Protein AF-A0AAN6P8H0-F1 (afdb_monomer)

pLDDT: mean 73.51, std 20.71, range [33.62, 95.62]

Foldseek 3Di:
DDDDDDDDDDDDDDDDDDDDDDDDDDDDPPPDDDPDDDDDDDPPPFDKDKDWFPDPKDLPCVPPLQVSLVVVCVVVVPPAPDKDKDWACPPHDPNITTIMMMGTD

Mean predicted aligned error: 17.22 Å

Structure (mmCIF, N/CA/C/O backbone):
data_AF-A0AAN6P8H0-F1
#
_entry.id   AF-A0AAN6P8H0-F1
#
loop_
_atom_site.group_PDB
_atom_site.id
_atom_site.type_symbol
_atom_site.label_atom_id
_atom_site.label_alt_id
_atom_site.label_comp_id
_atom_site.label_asym_id
_atom_site.label_entity_id
_atom_site.label_seq_id
_atom_site.pdbx_PDB_ins_code
_atom_site.Cartn_x
_atom_site.Cartn_y
_atom_site.Cartn_z
_atom_site.occupancy
_atom_site.B_iso_or_equiv
_atom_site.auth_seq_id
_atom_site.auth_comp_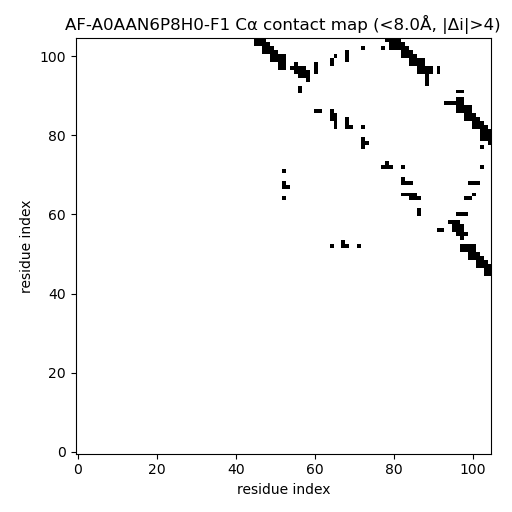id
_atom_site.auth_asym_id
_atom_site.auth_atom_id
_atom_site.pdbx_PDB_model_num
ATOM 1 N N . MET A 1 1 ? 23.997 -44.294 6.533 1.00 39.69 1 MET A N 1
ATOM 2 C CA . MET A 1 1 ? 25.348 -43.733 6.301 1.00 39.69 1 MET A CA 1
ATOM 3 C C . MET A 1 1 ? 25.298 -42.259 6.671 1.00 39.69 1 MET A C 1
ATOM 5 O O . MET A 1 1 ? 24.375 -41.577 6.252 1.00 39.69 1 MET A O 1
ATOM 9 N N . LYS A 1 2 ? 26.187 -41.827 7.568 1.00 47.50 2 LYS A N 1
ATOM 10 C CA . LYS A 1 2 ? 26.146 -40.550 8.290 1.00 47.50 2 LYS A CA 1
ATOM 11 C C . LYS A 1 2 ? 27.175 -39.605 7.669 1.00 47.50 2 LYS A C 1
ATOM 13 O O . LYS A 1 2 ? 28.365 -39.815 7.869 1.00 47.50 2 LYS A O 1
ATOM 18 N N . PHE A 1 3 ? 26.720 -38.617 6.900 1.00 53.62 3 PHE A N 1
ATOM 19 C CA . PHE A 1 3 ? 27.580 -37.566 6.353 1.00 53.62 3 PHE A CA 1
ATOM 20 C C . PHE A 1 3 ? 27.547 -36.354 7.286 1.00 53.62 3 PHE A C 1
ATOM 22 O O . PHE A 1 3 ? 26.618 -35.552 7.278 1.00 53.62 3 PHE A O 1
ATOM 29 N N . ASN A 1 4 ? 28.562 -36.304 8.146 1.00 44.25 4 ASN A N 1
ATOM 30 C CA . ASN A 1 4 ? 28.987 -35.117 8.876 1.00 44.25 4 ASN A CA 1
ATOM 31 C C . ASN A 1 4 ? 29.851 -34.231 7.955 1.00 44.25 4 ASN A C 1
ATOM 33 O O . ASN A 1 4 ? 30.541 -34.774 7.095 1.00 44.25 4 ASN A O 1
ATOM 37 N N . LEU A 1 5 ? 29.905 -32.927 8.279 1.00 55.94 5 LEU A N 1
ATOM 38 C CA . LEU A 1 5 ? 30.816 -31.877 7.768 1.00 55.94 5 LEU A CA 1
ATOM 39 C C . LEU A 1 5 ? 30.481 -31.350 6.354 1.00 55.94 5 LEU A C 1
ATOM 41 O O . LEU A 1 5 ? 30.279 -32.127 5.437 1.00 55.94 5 LEU A O 1
ATOM 45 N N . LEU A 1 6 ? 30.389 -30.043 6.080 1.00 53.41 6 LEU A N 1
ATOM 46 C CA . LEU A 1 6 ? 31.088 -28.884 6.647 1.00 53.41 6 LEU A CA 1
ATOM 47 C C . LEU A 1 6 ? 30.213 -27.616 6.553 1.00 53.41 6 LEU A C 1
ATOM 49 O O . LEU A 1 6 ? 29.696 -27.288 5.488 1.00 53.41 6 LEU A O 1
ATOM 53 N N . PHE A 1 7 ? 30.119 -26.873 7.657 1.00 53.00 7 PHE A N 1
ATOM 54 C CA . PHE A 1 7 ? 29.630 -25.494 7.694 1.00 53.00 7 PHE A CA 1
ATOM 55 C C . PHE A 1 7 ? 30.693 -24.558 7.098 1.00 53.00 7 PHE A C 1
ATOM 57 O O . PHE A 1 7 ? 31.744 -24.353 7.703 1.00 53.00 7 PHE A O 1
ATOM 64 N N . LEU A 1 8 ? 30.420 -23.975 5.931 1.00 56.25 8 LEU A N 1
ATOM 65 C CA . LEU A 1 8 ? 31.194 -22.863 5.376 1.00 56.25 8 LEU A CA 1
ATOM 66 C C . LEU A 1 8 ? 30.584 -21.549 5.876 1.00 56.25 8 LEU A C 1
ATOM 68 O O . LEU A 1 8 ? 29.611 -21.040 5.325 1.00 56.25 8 LEU A O 1
ATOM 72 N N . ALA A 1 9 ? 31.147 -21.036 6.970 1.00 55.94 9 ALA A N 1
ATOM 73 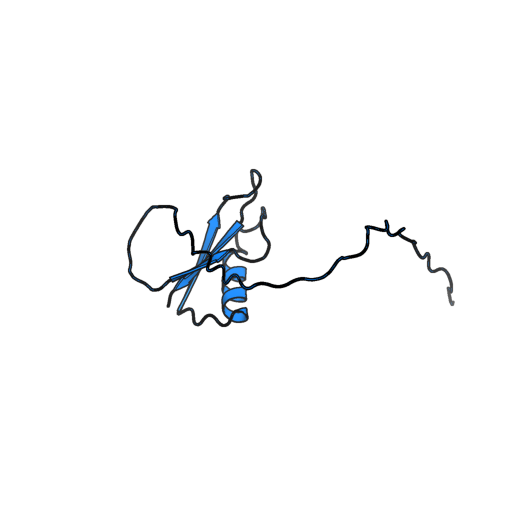C CA . ALA A 1 9 ? 30.859 -19.708 7.490 1.00 55.94 9 ALA A CA 1
ATOM 74 C C . ALA A 1 9 ? 31.505 -18.654 6.576 1.00 55.94 9 ALA A C 1
ATOM 76 O O . ALA A 1 9 ? 32.729 -18.537 6.516 1.00 55.94 9 ALA A O 1
ATOM 77 N N . LEU A 1 10 ? 30.683 -17.898 5.849 1.00 50.62 10 LEU A N 1
ATOM 78 C CA . LEU A 1 10 ? 31.127 -16.749 5.067 1.00 50.62 10 LEU A CA 1
ATOM 79 C C . LEU A 1 10 ? 31.181 -15.529 6.001 1.00 50.62 10 LEU A C 1
ATOM 81 O O . LEU A 1 10 ? 30.148 -14.996 6.398 1.00 50.62 10 LEU A O 1
ATOM 85 N N . ALA A 1 11 ? 32.386 -15.119 6.395 1.00 51.66 11 ALA A N 1
ATOM 86 C CA . ALA A 1 11 ? 32.603 -13.915 7.188 1.00 51.66 11 ALA A CA 1
ATOM 87 C C . ALA A 1 11 ? 32.496 -12.674 6.286 1.00 51.66 11 ALA A C 1
ATOM 89 O O . ALA A 1 11 ? 33.423 -12.348 5.547 1.00 51.66 11 ALA A O 1
ATOM 90 N N . THR A 1 12 ? 31.365 -11.972 6.332 1.00 51.94 12 THR A N 1
ATOM 91 C CA . THR A 1 12 ? 31.249 -10.617 5.778 1.00 51.94 12 THR A CA 1
ATOM 92 C C . THR A 1 12 ? 31.922 -9.629 6.724 1.00 51.94 12 THR A C 1
ATOM 94 O O . THR A 1 12 ? 31.487 -9.459 7.863 1.00 51.94 12 THR A O 1
ATOM 97 N N . ALA A 1 13 ? 32.991 -8.987 6.254 1.00 52.16 13 ALA A N 1
ATOM 98 C CA . ALA A 1 13 ? 33.660 -7.900 6.952 1.00 52.16 13 ALA A CA 1
ATOM 99 C C . ALA A 1 13 ? 32.696 -6.716 7.135 1.00 52.16 13 ALA A C 1
ATOM 101 O O . ALA A 1 13 ? 32.197 -6.146 6.166 1.00 52.16 13 ALA A O 1
ATOM 102 N N . VAL A 1 14 ? 32.435 -6.357 8.391 1.00 54.72 14 VAL A N 1
ATOM 103 C CA . VAL A 1 14 ? 31.743 -5.124 8.769 1.00 54.72 14 VAL A CA 1
ATOM 104 C C . VAL A 1 14 ? 32.698 -3.949 8.550 1.00 54.72 14 VAL A C 1
ATOM 106 O O . VAL A 1 14 ? 33.756 -3.869 9.170 1.00 54.72 14 VAL A O 1
ATOM 109 N N . ALA A 1 15 ? 32.347 -3.040 7.643 1.00 47.69 15 ALA A N 1
ATOM 110 C CA . ALA A 1 15 ? 32.985 -1.733 7.585 1.00 47.69 15 ALA A CA 1
ATOM 111 C C . ALA A 1 15 ? 32.571 -0.947 8.839 1.00 47.69 15 ALA A C 1
ATOM 113 O O . ALA A 1 15 ? 31.385 -0.715 9.072 1.00 47.69 15 ALA A O 1
ATOM 114 N N . ALA A 1 16 ? 33.549 -0.577 9.663 1.00 48.53 16 ALA A N 1
ATOM 115 C CA . ALA A 1 16 ? 33.351 0.281 10.820 1.00 48.53 16 ALA A CA 1
ATOM 116 C C . ALA A 1 16 ? 33.004 1.704 10.351 1.00 48.53 16 ALA A C 1
ATOM 118 O O . ALA A 1 16 ? 33.871 2.439 9.881 1.00 48.53 16 ALA A O 1
ATOM 119 N N . ALA A 1 17 ? 31.730 2.078 10.461 1.00 58.31 17 ALA A N 1
ATOM 120 C CA . ALA A 1 17 ? 31.291 3.469 10.422 1.00 58.31 17 ALA A CA 1
ATOM 121 C C . ALA A 1 17 ? 31.434 4.091 11.832 1.00 58.31 17 ALA A C 1
ATOM 123 O O . ALA A 1 17 ? 31.270 3.370 12.822 1.00 58.31 17 ALA A O 1
ATOM 124 N N . PRO A 1 18 ? 31.778 5.388 11.947 1.00 49.66 18 PRO A N 1
ATOM 125 C CA . PRO A 1 18 ? 32.066 6.040 13.225 1.00 49.66 18 PRO A CA 1
ATOM 126 C C . PRO A 1 18 ? 30.861 6.070 14.181 1.00 49.66 18 PRO A C 1
ATOM 128 O O . PRO A 1 18 ? 29.707 6.168 13.767 1.00 49.66 18 PRO A O 1
ATOM 131 N N . ALA A 1 19 ? 31.183 5.956 15.472 1.00 59.56 19 ALA A N 1
ATOM 132 C CA . ALA A 1 19 ? 30.284 5.883 16.620 1.00 59.56 19 ALA A CA 1
ATOM 133 C C . ALA A 1 19 ? 29.468 7.181 16.859 1.00 59.56 19 ALA A C 1
ATOM 135 O O . ALA A 1 19 ? 29.903 8.255 16.447 1.00 59.56 19 ALA A O 1
ATOM 136 N N . PRO A 1 20 ? 28.304 7.084 17.535 1.00 48.12 20 PRO A N 1
ATOM 137 C CA . PRO A 1 20 ? 27.328 8.164 17.693 1.00 48.12 20 PRO A CA 1
ATOM 138 C C . PRO A 1 20 ? 27.692 9.181 18.783 1.00 48.12 20 PRO A C 1
ATOM 140 O O . PRO A 1 20 ? 28.184 8.816 19.850 1.00 48.12 20 PRO A O 1
ATOM 143 N N . GLU A 1 21 ? 27.333 10.441 18.554 1.00 64.69 21 GLU A N 1
ATOM 144 C CA . GLU A 1 21 ? 27.342 11.520 19.547 1.00 64.69 21 GLU A CA 1
ATOM 145 C C . GLU A 1 21 ? 25.902 11.882 19.977 1.00 64.69 21 GLU A C 1
ATOM 147 O O . GLU A 1 21 ? 25.071 12.230 19.138 1.00 64.69 21 GLU A O 1
ATOM 152 N N . PRO A 1 22 ? 25.570 11.773 21.278 1.00 59.44 22 PRO A N 1
ATOM 153 C CA . PRO A 1 22 ? 24.439 12.479 21.891 1.00 59.44 22 PRO A CA 1
ATOM 154 C C . PRO A 1 22 ? 24.906 13.363 23.073 1.00 59.44 22 PRO A C 1
ATOM 156 O O . PRO A 1 22 ? 26.020 13.171 23.567 1.00 59.44 22 PRO A O 1
ATOM 159 N N . PRO A 1 23 ? 24.041 14.183 23.701 1.00 61.69 23 PRO A N 1
ATOM 160 C CA . PRO A 1 23 ? 22.853 14.903 23.215 1.00 61.69 23 PRO A CA 1
ATOM 161 C C . PRO A 1 23 ? 22.866 16.400 23.638 1.00 61.69 23 PRO 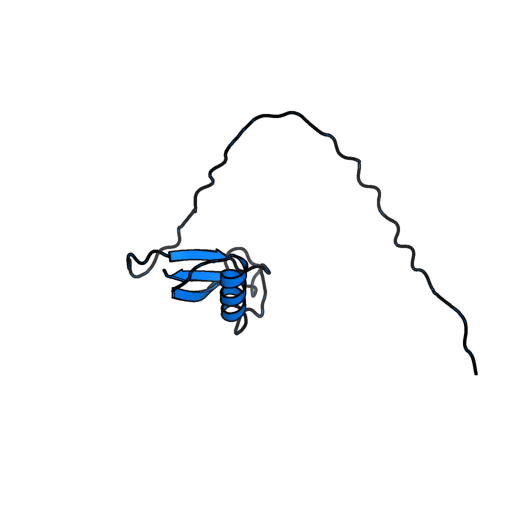A C 1
ATOM 163 O O . PRO A 1 23 ? 23.631 16.793 24.515 1.00 61.69 23 PRO A O 1
ATOM 166 N N . ALA A 1 24 ? 21.959 17.228 23.103 1.00 45.16 24 ALA A N 1
ATOM 167 C CA . ALA A 1 24 ? 21.397 18.366 23.847 1.00 45.16 24 ALA A CA 1
ATOM 168 C C . ALA A 1 24 ? 20.058 18.818 23.242 1.00 45.16 24 ALA A C 1
ATOM 170 O O . ALA A 1 24 ? 19.934 19.015 22.036 1.00 45.16 24 ALA A O 1
ATOM 171 N N . ASP A 1 25 ? 19.077 18.939 24.129 1.00 46.69 25 ASP A N 1
ATOM 172 C CA . ASP A 1 25 ? 17.671 19.298 23.966 1.00 46.69 25 ASP A CA 1
ATOM 173 C C . ASP A 1 25 ? 17.390 20.554 23.126 1.00 46.69 25 ASP A C 1
ATOM 175 O O . ASP A 1 25 ? 18.186 21.488 23.110 1.00 46.69 25 ASP A O 1
ATOM 179 N N . THR A 1 26 ? 16.196 20.643 22.522 1.00 44.59 26 THR A N 1
ATOM 180 C CA . THR A 1 26 ? 15.135 21.618 22.879 1.00 44.59 26 THR A CA 1
ATOM 181 C C . THR A 1 26 ? 13.921 21.405 21.956 1.00 44.59 26 THR A C 1
ATOM 183 O O . THR A 1 26 ? 14.054 21.247 20.749 1.00 44.59 26 THR A O 1
ATOM 186 N N . ASN A 1 27 ? 12.728 21.389 22.551 1.00 54.56 27 ASN A N 1
ATOM 187 C CA . ASN A 1 27 ? 11.407 21.311 21.923 1.00 54.56 27 ASN A CA 1
ATOM 188 C C . ASN A 1 27 ? 11.259 22.044 20.571 1.00 54.56 27 ASN A C 1
ATOM 190 O O . ASN A 1 27 ? 11.341 23.270 20.521 1.00 54.56 27 ASN A O 1
ATOM 194 N N . ALA A 1 28 ? 10.849 21.312 19.534 1.00 44.62 28 ALA A N 1
ATOM 195 C CA . ALA A 1 28 ? 10.058 21.848 18.431 1.00 44.62 28 ALA A CA 1
ATOM 196 C C . ALA A 1 28 ? 8.988 20.818 18.047 1.00 44.62 28 ALA A C 1
ATOM 198 O O . ALA A 1 28 ? 9.258 19.768 17.469 1.00 44.62 28 ALA A O 1
ATOM 199 N N . VAL A 1 29 ? 7.750 21.120 18.432 1.00 51.56 29 VAL A N 1
ATOM 200 C CA . VAL A 1 29 ? 6.548 20.494 17.889 1.00 51.56 29 VAL A CA 1
ATOM 201 C C . VAL A 1 29 ? 6.448 20.947 16.433 1.00 51.56 29 VAL A C 1
ATOM 203 O O . VAL A 1 29 ? 5.901 22.008 16.151 1.00 51.56 29 VAL A O 1
ATOM 206 N N . GLU A 1 30 ? 7.002 20.176 15.501 1.00 47.75 30 GLU A N 1
ATOM 207 C CA . GLU A 1 30 ? 6.767 20.401 14.075 1.00 47.75 30 GLU A CA 1
ATOM 208 C C . GLU A 1 30 ? 5.488 19.686 13.648 1.00 47.75 30 GLU A C 1
ATOM 210 O O . GLU A 1 30 ? 5.467 18.558 13.153 1.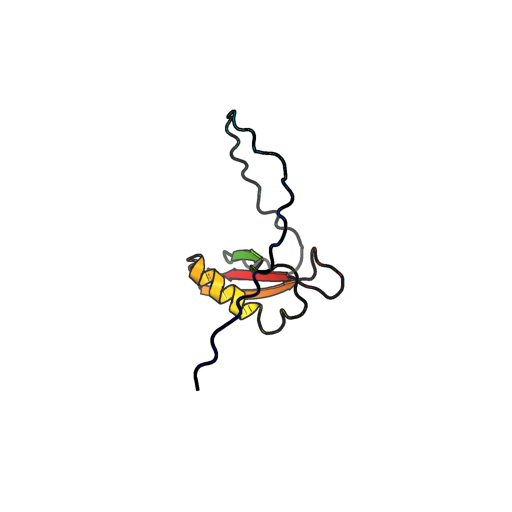00 47.75 30 GLU A O 1
ATOM 215 N N . ALA A 1 31 ? 4.389 20.405 13.853 1.00 50.25 31 ALA A N 1
ATOM 216 C CA . ALA A 1 31 ? 3.191 20.267 13.052 1.00 50.25 31 ALA A CA 1
ATOM 217 C C . ALA A 1 31 ? 3.541 20.563 11.582 1.00 50.25 31 ALA A C 1
ATOM 219 O O . ALA A 1 31 ? 3.451 21.701 11.137 1.00 50.25 31 ALA A O 1
ATOM 220 N N . ASN A 1 32 ? 3.934 19.544 10.817 1.00 45.75 32 ASN A N 1
ATOM 221 C CA . ASN A 1 32 ? 3.993 19.644 9.360 1.00 45.75 32 ASN A CA 1
ATOM 222 C C . ASN A 1 32 ? 2.720 19.055 8.755 1.00 45.75 32 ASN A C 1
ATOM 224 O O . ASN A 1 32 ? 2.625 17.887 8.386 1.00 45.75 32 ASN A O 1
ATOM 228 N N . THR A 1 33 ? 1.704 19.918 8.776 1.00 41.84 33 THR A N 1
ATOM 229 C CA . THR A 1 33 ? 0.869 20.279 7.630 1.00 41.84 33 THR A CA 1
ATOM 230 C C . THR A 1 33 ? 0.764 19.214 6.547 1.00 41.84 33 THR A C 1
ATOM 232 O O . THR A 1 33 ? 1.646 19.046 5.704 1.00 41.84 33 THR A O 1
ATOM 235 N N . ALA A 1 34 ? -0.402 18.567 6.532 1.00 48.00 34 ALA A N 1
ATOM 236 C CA . ALA A 1 34 ? -0.955 17.938 5.349 1.00 48.00 34 ALA A CA 1
ATOM 237 C C . ALA A 1 34 ? -0.866 18.921 4.171 1.00 48.00 34 ALA A C 1
ATOM 239 O O . ALA A 1 34 ? -1.662 19.852 4.064 1.00 48.00 34 ALA A O 1
ATOM 240 N N . THR A 1 35 ? 0.117 18.727 3.296 1.00 33.62 35 THR A N 1
ATOM 241 C CA . THR A 1 35 ? 0.152 19.414 2.007 1.00 33.62 35 THR A CA 1
ATOM 242 C C . THR A 1 35 ? -0.745 18.618 1.074 1.00 33.62 35 THR A C 1
ATOM 244 O O . THR A 1 35 ? -0.307 17.719 0.364 1.00 33.62 35 THR A O 1
ATOM 247 N N . ALA A 1 36 ? -2.042 18.900 1.162 1.00 57.00 36 ALA A N 1
ATOM 248 C CA . ALA A 1 36 ? -2.987 18.554 0.120 1.00 57.00 36 ALA A CA 1
ATOM 249 C C . ALA A 1 36 ? -2.830 19.590 -0.993 1.00 57.00 36 ALA A C 1
ATOM 251 O O . ALA A 1 36 ? -3.157 20.760 -0.803 1.00 57.00 36 ALA A O 1
ATOM 252 N N . SER A 1 37 ? -2.316 19.171 -2.142 1.00 49.12 37 SER A N 1
ATOM 253 C CA . SER A 1 37 ? -2.541 19.833 -3.425 1.00 49.12 37 SER A CA 1
ATOM 254 C C . SER A 1 37 ? -2.165 18.853 -4.520 1.00 49.12 37 SER A C 1
ATOM 256 O O . SER A 1 37 ? -0.987 18.602 -4.715 1.00 49.12 37 SER A O 1
ATOM 258 N N . GLU A 1 38 ? -3.178 18.272 -5.157 1.00 45.38 38 GLU A N 1
ATOM 259 C CA . GLU A 1 38 ? -3.325 18.292 -6.611 1.00 45.38 38 GLU A CA 1
ATOM 260 C C . GLU A 1 38 ? -4.832 18.353 -6.905 1.00 45.38 38 GLU A C 1
ATOM 262 O O . GLU A 1 38 ? -5.651 17.699 -6.254 1.00 45.38 38 GLU A O 1
ATOM 267 N N . ALA A 1 39 ? -5.193 19.247 -7.817 1.00 54.78 39 ALA A N 1
ATOM 268 C CA . ALA A 1 39 ? -6.548 19.664 -8.124 1.00 54.78 39 ALA A CA 1
ATOM 269 C C . ALA A 1 39 ? -7.291 18.667 -9.028 1.00 54.78 39 ALA A C 1
ATOM 271 O O . ALA A 1 39 ? -6.719 18.157 -9.986 1.00 54.78 39 ALA A O 1
ATOM 272 N N . GLY A 1 40 ? -8.603 18.516 -8.805 1.00 44.28 40 GLY A N 1
ATOM 273 C CA . GLY A 1 40 ? -9.536 18.112 -9.861 1.00 44.28 40 GLY A CA 1
ATOM 274 C C . GLY A 1 40 ? -10.638 17.140 -9.445 1.00 44.28 40 GLY A C 1
ATOM 275 O O . GLY A 1 40 ? -10.437 15.935 -9.490 1.00 44.28 40 GLY A O 1
ATOM 276 N N . GLY A 1 41 ? -11.835 17.677 -9.179 1.00 44.47 41 GLY A N 1
ATOM 277 C CA . GLY A 1 41 ? -13.103 16.943 -9.294 1.00 44.47 41 GLY A CA 1
ATOM 278 C C . GLY A 1 41 ? -13.832 16.682 -7.976 1.00 44.47 41 GLY A C 1
ATOM 279 O O . GLY A 1 41 ? -13.343 15.935 -7.144 1.00 44.47 41 GLY A O 1
ATOM 280 N N . ASP A 1 42 ? -15.025 17.273 -7.849 1.00 41.75 42 ASP A N 1
ATOM 281 C CA . ASP A 1 42 ? -16.048 17.015 -6.819 1.00 41.75 42 ASP A CA 1
ATOM 282 C C . ASP A 1 42 ? -15.631 17.279 -5.356 1.00 41.75 42 ASP A C 1
ATOM 284 O O . ASP A 1 42 ? -15.096 16.424 -4.657 1.00 41.75 42 ASP A O 1
ATOM 288 N N . VAL A 1 43 ? -15.951 18.475 -4.844 1.00 48.56 43 VAL A N 1
ATOM 289 C CA . VAL A 1 43 ? -15.953 18.727 -3.392 1.00 48.56 43 VAL A CA 1
ATOM 290 C C . VAL A 1 43 ? -17.193 18.062 -2.793 1.00 48.56 43 VAL A C 1
ATOM 292 O O . VAL A 1 43 ? -18.156 18.720 -2.404 1.00 48.56 43 VAL A O 1
ATOM 295 N N . SER A 1 44 ? -17.172 16.738 -2.699 1.00 50.66 44 SER A N 1
ATOM 296 C CA . SER A 1 44 ? -17.962 16.034 -1.701 1.00 50.66 44 SER A CA 1
ATOM 297 C C . SER A 1 44 ? -17.278 16.245 -0.354 1.00 50.66 44 SER A C 1
ATOM 299 O O . SER A 1 44 ? -16.175 15.748 -0.130 1.00 50.66 44 SER A O 1
ATOM 301 N N . ILE A 1 45 ? -17.918 16.980 0.564 1.00 60.06 45 ILE A N 1
ATOM 302 C CA . ILE A 1 45 ? -17.462 17.135 1.960 1.00 60.06 45 ILE A CA 1
ATOM 303 C C . ILE A 1 45 ? -17.697 15.816 2.725 1.00 60.06 45 ILE A C 1
ATOM 305 O O . ILE A 1 45 ? -18.368 15.774 3.753 1.00 60.06 45 ILE A O 1
ATOM 309 N N . LEU A 1 46 ? -17.192 14.698 2.204 1.00 65.56 46 LEU A N 1
ATOM 310 C CA . LEU A 1 46 ? -16.972 13.506 3.005 1.00 65.56 46 LEU A CA 1
ATOM 311 C C . LEU A 1 46 ? -15.661 13.719 3.753 1.00 65.56 46 LEU A C 1
ATOM 313 O O . LEU A 1 46 ? -14.640 14.076 3.160 1.00 65.56 46 LEU A O 1
ATOM 317 N N . ALA A 1 47 ? -15.684 13.495 5.065 1.00 81.94 47 ALA A N 1
ATOM 318 C CA . ALA A 1 47 ? -14.452 13.399 5.824 1.00 81.94 47 ALA A CA 1
ATOM 319 C C . ALA A 1 47 ? -13.641 12.242 5.225 1.00 81.94 47 ALA A C 1
ATOM 321 O O . ALA A 1 47 ? -14.065 11.085 5.270 1.00 81.94 47 ALA A O 1
ATOM 322 N N . THR A 1 48 ? -12.499 12.569 4.621 1.00 88.69 48 THR A N 1
ATOM 323 C CA . THR A 1 48 ? -11.598 11.583 4.031 1.00 88.69 48 THR A CA 1
ATOM 324 C C . THR A 1 48 ? -10.217 11.686 4.643 1.00 88.69 48 THR A C 1
ATOM 326 O O . THR A 1 48 ? -9.736 12.766 4.988 1.00 88.69 48 THR A O 1
ATOM 329 N N . LYS A 1 49 ? -9.565 10.536 4.796 1.00 89.81 49 LYS A N 1
ATOM 330 C CA . LYS A 1 49 ? -8.176 10.442 5.226 1.00 89.81 49 LYS A CA 1
ATOM 331 C C . LYS A 1 49 ? -7.367 9.767 4.136 1.00 89.81 49 LYS A C 1
ATOM 333 O O . LYS A 1 49 ? -7.617 8.607 3.824 1.00 89.81 49 LYS A O 1
ATOM 338 N N . LYS A 1 50 ? -6.372 10.474 3.608 1.00 92.00 50 LYS A N 1
ATOM 339 C CA . LYS A 1 50 ? -5.436 9.945 2.615 1.00 92.00 50 LYS A CA 1
ATOM 340 C C . LYS A 1 50 ? -4.110 9.531 3.251 1.00 92.00 50 LYS A C 1
ATOM 342 O O . LYS A 1 50 ? -3.691 10.123 4.249 1.00 92.00 50 LYS A O 1
ATOM 347 N N . TRP A 1 51 ? -3.469 8.495 2.720 1.00 92.44 51 TRP A N 1
ATOM 348 C CA . TRP A 1 51 ? -2.095 8.110 3.062 1.00 92.44 51 TRP A CA 1
ATOM 349 C C . TRP A 1 51 ? -1.456 7.317 1.924 1.00 92.44 51 TRP A C 1
ATOM 351 O O . TRP A 1 51 ? -2.153 6.666 1.157 1.00 92.44 51 TRP A O 1
ATOM 361 N N . GLN A 1 52 ? -0.129 7.324 1.834 1.00 93.19 52 GLN A N 1
ATOM 362 C CA . GLN A 1 52 ? 0.585 6.457 0.901 1.00 93.19 52 GLN A CA 1
ATOM 363 C C . GLN A 1 52 ? 0.741 5.057 1.507 1.00 93.19 52 GLN A C 1
ATOM 365 O O . GLN A 1 52 ? 1.185 4.926 2.652 1.00 93.19 52 GLN A O 1
ATOM 370 N N . ALA A 1 53 ? 0.402 4.020 0.743 1.00 92.50 53 ALA A N 1
ATOM 371 C CA . ALA A 1 53 ? 0.603 2.636 1.143 1.00 92.50 53 ALA A CA 1
ATOM 372 C C . ALA A 1 53 ? 2.090 2.340 1.395 1.00 92.50 53 ALA A C 1
ATOM 374 O O . ALA A 1 53 ? 2.989 2.821 0.691 1.00 92.50 53 ALA A O 1
ATOM 375 N N . SER A 1 54 ? 2.357 1.490 2.381 1.00 89.25 54 SER A N 1
ATOM 376 C CA . SER A 1 54 ? 3.703 1.015 2.685 1.00 89.25 54 SER A CA 1
ATOM 377 C C . SER A 1 54 ? 4.214 0.134 1.546 1.00 89.25 54 SER A C 1
ATOM 379 O O . SER A 1 54 ? 3.499 -0.715 1.015 1.00 89.25 54 SER A O 1
ATOM 381 N N . GLY A 1 55 ? 5.481 0.313 1.174 1.00 88.56 55 GLY A N 1
ATOM 382 C CA . GLY A 1 55 ? 6.116 -0.436 0.085 1.00 88.56 55 GLY A CA 1
ATOM 383 C C . GLY A 1 55 ? 6.747 0.438 -0.995 1.00 88.56 55 GLY A C 1
ATOM 384 O O . GLY A 1 55 ? 7.520 -0.089 -1.790 1.00 88.56 55 GLY A O 1
ATOM 385 N N . GLY A 1 56 ? 6.473 1.747 -0.985 1.00 90.69 56 GLY A N 1
ATOM 386 C CA . GLY A 1 56 ? 7.145 2.727 -1.840 1.00 90.69 56 GLY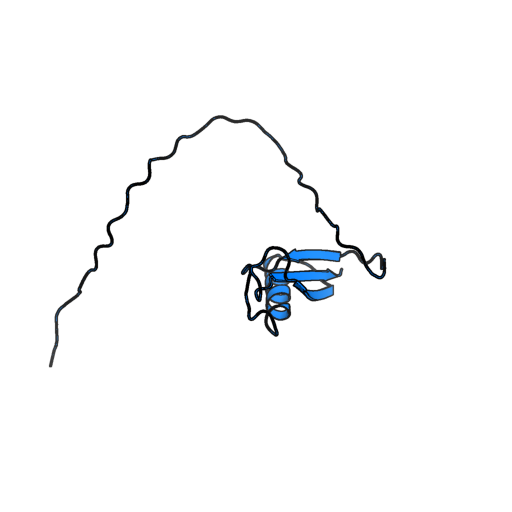 A CA 1
ATOM 387 C C . GLY A 1 56 ? 6.839 2.557 -3.329 1.00 90.69 56 GLY A C 1
ATOM 388 O O . GLY A 1 56 ? 5.746 2.140 -3.714 1.00 90.69 56 GLY A O 1
ATOM 389 N N . CYS A 1 57 ? 7.813 2.904 -4.169 1.00 92.75 57 CYS A N 1
ATOM 390 C CA . CYS A 1 57 ? 7.704 2.739 -5.611 1.00 92.75 57 CYS A CA 1
ATOM 391 C C . CYS A 1 57 ? 7.733 1.252 -5.986 1.00 92.75 57 CYS A C 1
ATOM 393 O O . CYS A 1 57 ? 8.645 0.532 -5.580 1.00 92.75 57 CYS A O 1
ATOM 395 N N . LYS A 1 58 ? 6.779 0.803 -6.806 1.00 91.88 58 LYS A N 1
ATOM 396 C CA . LYS A 1 58 ? 6.723 -0.539 -7.401 1.00 91.88 58 LYS A CA 1
ATOM 397 C C . LYS A 1 58 ? 6.127 -0.485 -8.801 1.00 91.88 58 LYS A C 1
ATOM 399 O O . LYS A 1 58 ? 5.354 0.413 -9.131 1.00 91.88 58 LYS A O 1
ATOM 404 N N . THR A 1 59 ? 6.457 -1.475 -9.616 1.00 92.94 59 THR A N 1
ATOM 405 C CA . THR A 1 59 ? 5.878 -1.644 -10.955 1.00 92.94 59 THR A CA 1
ATOM 406 C C . THR A 1 59 ? 4.579 -2.459 -10.926 1.00 92.94 59 THR A C 1
ATOM 408 O O . THR A 1 59 ? 3.767 -2.350 -11.838 1.00 92.94 59 THR A O 1
ATOM 411 N N . ASP A 1 60 ? 4.340 -3.234 -9.862 1.00 91.88 60 ASP A N 1
ATOM 412 C CA . ASP A 1 60 ? 3.253 -4.216 -9.745 1.00 91.88 60 ASP A CA 1
ATOM 413 C C . ASP A 1 60 ? 2.116 -3.809 -8.786 1.00 91.88 60 ASP A C 1
ATOM 415 O O . ASP A 1 60 ? 1.507 -4.649 -8.124 1.00 91.88 60 ASP A O 1
ATOM 419 N N . TRP A 1 61 ? 1.782 -2.518 -8.704 1.00 93.38 61 TRP A N 1
ATOM 420 C CA . TRP A 1 61 ? 0.669 -2.070 -7.851 1.00 93.38 61 TRP A CA 1
ATOM 421 C C . TRP A 1 61 ? -0.715 -2.520 -8.335 1.00 93.38 61 TRP A C 1
ATOM 423 O O . TRP A 1 61 ? -1.636 -2.656 -7.519 1.00 93.38 61 TRP A O 1
ATOM 433 N N . ALA A 1 62 ? -0.865 -2.789 -9.634 1.00 87.94 62 ALA A N 1
ATOM 434 C CA . ALA A 1 62 ? -2.111 -3.262 -10.225 1.00 87.94 62 ALA A CA 1
ATOM 435 C C . ALA A 1 62 ? -2.595 -4.553 -9.534 1.00 87.94 62 ALA A C 1
ATOM 437 O O . ALA A 1 62 ? -1.887 -5.555 -9.479 1.00 87.94 62 ALA A O 1
ATOM 438 N N . GLY A 1 63 ? -3.803 -4.515 -8.964 1.00 86.81 63 GLY A N 1
ATOM 439 C CA . GLY A 1 63 ? -4.405 -5.646 -8.245 1.00 86.81 63 GLY A CA 1
ATOM 440 C C . GLY A 1 63 ? -3.907 -5.869 -6.809 1.00 86.81 63 GLY A C 1
ATOM 441 O O . GLY A 1 63 ? -4.452 -6.722 -6.115 1.00 86.81 63 GLY A O 1
ATOM 442 N N . ARG A 1 64 ? -2.915 -5.106 -6.330 1.00 93.00 64 ARG A N 1
ATOM 443 C CA . ARG A 1 64 ? -2.369 -5.222 -4.959 1.00 93.00 64 ARG A CA 1
ATOM 444 C C . ARG A 1 64 ? -2.608 -3.975 -4.116 1.00 93.00 64 ARG A C 1
ATOM 446 O O . ARG A 1 64 ? -2.758 -4.085 -2.903 1.00 93.00 64 ARG A O 1
ATOM 453 N N . CYS A 1 65 ? -2.666 -2.813 -4.765 1.00 94.25 65 CYS A N 1
ATOM 454 C CA . CYS A 1 65 ? -2.802 -1.508 -4.124 1.00 94.25 65 CYS A CA 1
ATOM 455 C C . CYS A 1 65 ? -4.020 -1.446 -3.184 1.00 94.25 65 CYS A C 1
ATOM 457 O O . CYS A 1 65 ? -3.864 -1.202 -1.990 1.00 94.25 65 CYS A O 1
ATOM 459 N N . ASN A 1 66 ? -5.207 -1.822 -3.668 1.00 94.31 66 ASN A N 1
ATOM 460 C CA . ASN A 1 66 ? -6.423 -1.820 -2.851 1.00 94.31 66 ASN A CA 1
ATOM 461 C C . ASN A 1 66 ? -6.335 -2.747 -1.625 1.00 94.31 66 ASN A C 1
ATOM 463 O O . ASN A 1 66 ? -6.625 -2.339 -0.499 1.00 94.31 66 ASN A O 1
ATOM 467 N N . ALA A 1 67 ? -5.859 -3.980 -1.824 1.00 95.19 67 ALA A N 1
ATOM 468 C CA . ALA A 1 67 ? -5.694 -4.948 -0.743 1.00 95.19 67 ALA A CA 1
ATOM 469 C C . ALA A 1 67 ? -4.702 -4.454 0.327 1.00 95.19 67 ALA A C 1
ATOM 471 O O . ALA A 1 67 ? -4.945 -4.639 1.523 1.00 95.19 67 ALA A O 1
ATOM 472 N N . GLN A 1 68 ? -3.623 -3.785 -0.094 1.00 95.62 68 GLN A N 1
ATOM 473 C CA . GLN A 1 68 ? -2.660 -3.154 0.806 1.00 95.62 68 GLN A CA 1
ATOM 474 C C . GLN A 1 68 ? -3.323 -2.036 1.621 1.00 95.62 68 GLN A C 1
ATOM 476 O O . GLN A 1 68 ? -3.215 -2.037 2.846 1.00 95.62 68 GLN A O 1
ATOM 481 N N . CYS A 1 69 ? -4.072 -1.137 0.975 1.00 95.31 69 CYS A N 1
ATOM 482 C CA . CYS A 1 69 ? -4.789 -0.055 1.651 1.00 95.31 69 CYS A CA 1
ATOM 483 C C . CYS A 1 69 ? -5.787 -0.576 2.693 1.00 95.31 69 CYS A C 1
ATOM 485 O O . CYS A 1 69 ? -5.795 -0.107 3.830 1.00 95.31 69 CYS A O 1
ATOM 487 N N . ILE A 1 70 ? -6.586 -1.592 2.354 1.00 94.38 70 ILE A N 1
ATOM 488 C CA . ILE A 1 70 ? -7.530 -2.211 3.297 1.00 94.38 70 ILE A CA 1
ATOM 489 C C . ILE A 1 70 ? -6.786 -2.856 4.474 1.00 94.38 70 ILE A C 1
ATOM 491 O O . ILE A 1 70 ? -7.194 -2.709 5.630 1.00 94.38 70 ILE A O 1
ATOM 495 N N . GLY A 1 71 ? -5.698 -3.579 4.195 1.00 95.38 71 GLY A N 1
ATOM 496 C CA . GLY A 1 71 ? -4.879 -4.218 5.223 1.00 95.38 71 GLY A CA 1
ATOM 497 C C . GLY A 1 71 ? -4.264 -3.206 6.188 1.00 95.38 71 GLY A C 1
ATOM 498 O O . GLY A 1 71 ? -4.273 -3.420 7.400 1.00 95.38 71 GLY A O 1
ATOM 499 N N . GLU A 1 72 ? -3.778 -2.082 5.670 1.00 95.19 72 GLU A N 1
ATOM 500 C CA . GLU A 1 72 ? -3.195 -1.015 6.478 1.00 95.19 72 GLU A CA 1
ATOM 501 C C . GLU A 1 72 ? -4.224 -0.213 7.257 1.00 95.19 72 GLU A C 1
ATOM 503 O O . GLU A 1 72 ? -3.971 0.107 8.414 1.00 95.19 72 GLU A O 1
ATOM 508 N N . ALA A 1 73 ? -5.383 0.083 6.667 1.00 94.00 73 ALA 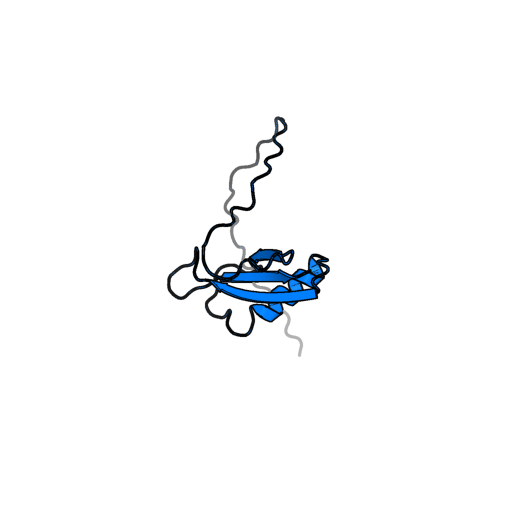A N 1
ATOM 509 C CA . ALA A 1 73 ? -6.470 0.757 7.369 1.00 94.00 73 ALA A CA 1
ATOM 510 C C . ALA A 1 73 ? -6.861 -0.023 8.633 1.00 94.00 73 ALA A C 1
ATOM 512 O O . ALA A 1 73 ? -6.970 0.559 9.713 1.00 94.00 73 ALA A O 1
ATOM 513 N N . LYS A 1 74 ? -6.964 -1.355 8.523 1.00 92.75 74 LYS A N 1
ATOM 514 C CA . LYS A 1 74 ? -7.229 -2.248 9.661 1.00 92.75 74 LYS A CA 1
ATOM 515 C C . LYS A 1 74 ? -6.100 -2.231 10.691 1.00 92.75 74 LYS A C 1
ATOM 517 O O . LYS A 1 74 ? -6.370 -2.084 11.877 1.00 92.75 74 LYS A O 1
ATOM 522 N N . GLN A 1 75 ? -4.844 -2.343 10.254 1.00 94.06 75 GLN A N 1
ATOM 523 C CA . GLN A 1 75 ? -3.681 -2.334 11.155 1.00 94.06 75 GLN A CA 1
ATOM 524 C C . GLN A 1 75 ? -3.505 -1.00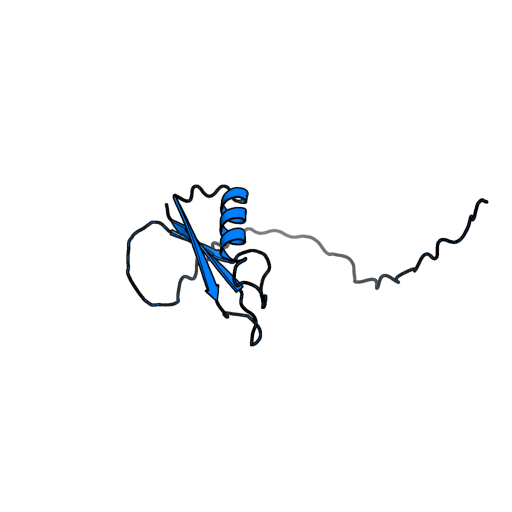2 11.892 1.00 94.06 75 GLN A C 1
ATOM 526 O O . GLN A 1 75 ? -3.115 -0.984 13.055 1.00 94.06 75 GLN A O 1
ATOM 531 N N . LYS A 1 76 ? -3.808 0.115 11.226 1.00 90.00 76 LYS A N 1
ATOM 532 C CA . LYS A 1 76 ? -3.733 1.467 11.794 1.00 90.00 76 LYS A CA 1
ATOM 533 C C . LYS A 1 76 ? -4.967 1.828 12.633 1.00 90.00 76 LYS A C 1
ATOM 535 O O . LYS A 1 76 ? -4.995 2.910 13.212 1.00 90.00 76 LYS A O 1
ATOM 540 N N . GLY A 1 77 ? -5.976 0.954 12.698 1.00 89.56 77 GLY A N 1
ATOM 541 C CA . GLY A 1 77 ? -7.202 1.173 13.469 1.00 89.56 77 GLY A CA 1
ATOM 542 C C . GLY A 1 77 ? -8.124 2.244 12.881 1.00 89.56 77 GLY A C 1
ATOM 543 O O . GLY A 1 77 ? -8.863 2.893 13.618 1.00 89.56 77 GLY A O 1
ATOM 544 N N . TYR A 1 78 ? -8.075 2.475 11.567 1.00 89.62 78 TYR A N 1
ATOM 545 C CA . TYR A 1 78 ? -8.964 3.434 10.919 1.00 89.62 78 TYR A CA 1
ATOM 546 C C . TYR A 1 78 ? -10.375 2.849 10.802 1.00 89.62 78 TYR A C 1
ATOM 548 O O . TYR A 1 78 ? -10.578 1.809 10.179 1.00 89.62 78 TYR A O 1
ATOM 556 N N . ASN A 1 79 ? -11.363 3.549 11.365 1.00 88.38 79 ASN A N 1
ATOM 557 C CA . ASN A 1 79 ? -12.784 3.214 11.232 1.00 88.38 79 ASN A CA 1
ATOM 558 C C . ASN A 1 79 ? -13.338 3.698 9.882 1.00 88.38 79 ASN A C 1
ATOM 560 O O . ASN A 1 79 ? -14.235 4.533 9.833 1.00 88.38 79 ASN A O 1
ATOM 564 N N . CYS A 1 80 ? -12.754 3.220 8.784 1.00 88.25 80 CYS A N 1
ATOM 565 C CA . CYS A 1 80 ? -13.182 3.571 7.434 1.00 88.25 80 CYS A CA 1
ATOM 566 C C . CYS A 1 80 ? -14.510 2.890 7.101 1.00 88.25 80 CYS A C 1
ATOM 568 O O . CYS A 1 80 ? -14.610 1.665 7.175 1.00 88.25 80 CYS A O 1
ATOM 570 N N . LYS A 1 81 ? -15.502 3.665 6.664 1.00 91.06 81 LYS A N 1
ATOM 571 C CA . LYS A 1 81 ? -16.724 3.154 6.037 1.00 91.06 81 LYS A CA 1
ATOM 572 C C . LYS A 1 81 ? -16.434 2.570 4.658 1.00 91.06 81 LYS A C 1
ATOM 574 O O . LYS A 1 81 ? -16.997 1.541 4.298 1.00 91.06 81 LYS A O 1
ATOM 579 N N . ASN A 1 82 ? -15.549 3.218 3.902 1.00 90.12 82 ASN A N 1
ATOM 580 C CA . ASN A 1 82 ? -15.039 2.697 2.639 1.00 90.12 82 ASN A CA 1
ATOM 581 C C . ASN A 1 82 ? -13.544 3.004 2.490 1.00 90.12 82 ASN A C 1
ATOM 583 O O . ASN A 1 82 ? -13.060 3.996 3.037 1.00 90.12 82 ASN A O 1
ATOM 587 N N . VAL A 1 83 ? -12.817 2.148 1.773 1.00 92.00 83 VAL A N 1
ATOM 588 C CA . VAL A 1 83 ? -11.394 2.332 1.468 1.00 92.00 83 VAL A CA 1
ATOM 589 C C . VAL A 1 83 ? -11.211 2.233 -0.037 1.00 92.00 83 VAL A C 1
ATOM 591 O O . VAL A 1 83 ? -11.502 1.199 -0.632 1.00 92.00 83 VAL A O 1
ATOM 594 N N . ASP A 1 84 ? -10.705 3.307 -0.622 1.00 93.50 84 ASP A N 1
ATOM 595 C CA . ASP A 1 84 ? -10.343 3.398 -2.029 1.00 93.50 84 ASP A CA 1
ATOM 596 C C . ASP A 1 84 ? -8.819 3.480 -2.188 1.00 93.50 84 ASP A C 1
ATOM 598 O O . ASP A 1 84 ? -8.082 3.698 -1.216 1.00 93.50 84 ASP A O 1
ATOM 602 N N . SER A 1 85 ? -8.339 3.239 -3.403 1.00 92.06 85 SER A N 1
ATOM 603 C CA . SER A 1 85 ? -6.918 3.168 -3.696 1.00 92.06 85 SER A CA 1
ATOM 604 C C . SER A 1 85 ? -6.624 3.602 -5.124 1.00 92.06 85 SER A C 1
ATOM 606 O O . SER A 1 85 ? -7.180 3.027 -6.061 1.00 92.06 85 SER A O 1
ATOM 608 N N . ASP A 1 86 ? -5.655 4.492 -5.276 1.00 94.12 86 ASP A N 1
ATOM 609 C CA . ASP A 1 86 ? -5.209 5.032 -6.552 1.00 94.12 86 ASP A CA 1
ATOM 610 C C . ASP A 1 86 ? -3.730 4.731 -6.793 1.00 94.12 86 ASP A C 1
ATOM 612 O O . ASP A 1 86 ? -2.914 4.679 -5.870 1.00 94.12 86 ASP A O 1
ATOM 616 N N . ILE A 1 87 ? -3.369 4.524 -8.057 1.00 93.56 87 ILE A N 1
ATOM 617 C CA . ILE A 1 87 ? -1.977 4.308 -8.458 1.00 93.56 87 ILE A CA 1
ATOM 618 C C . ILE A 1 87 ? -1.437 5.631 -8.985 1.00 93.56 87 ILE A C 1
ATOM 620 O O . ILE A 1 87 ? -1.926 6.146 -9.987 1.00 93.56 87 ILE A O 1
ATOM 624 N N . THR A 1 88 ? -0.401 6.160 -8.336 1.00 90.50 88 THR A N 1
ATOM 625 C CA . THR A 1 88 ? 0.205 7.443 -8.707 1.00 90.50 88 THR A CA 1
ATOM 626 C C . THR A 1 88 ? 1.686 7.286 -9.008 1.00 90.50 88 THR A C 1
ATOM 628 O O . THR A 1 88 ? 2.397 6.561 -8.323 1.00 90.50 88 THR A O 1
ATOM 631 N N . SER A 1 89 ? 2.187 7.952 -10.045 1.00 87.06 89 SER A N 1
ATOM 632 C CA . SER A 1 89 ? 3.610 7.899 -10.418 1.00 87.06 89 SER A CA 1
ATOM 633 C C . SER A 1 89 ? 4.460 8.950 -9.689 1.00 87.06 89 SER A C 1
ATOM 635 O O . SER A 1 89 ? 5.662 9.056 -9.939 1.00 87.06 89 SER A O 1
ATOM 637 N N . SER A 1 90 ? 3.855 9.744 -8.799 1.00 80.62 90 SER A N 1
ATOM 638 C CA . SER A 1 90 ? 4.519 10.856 -8.117 1.00 80.62 90 SER A CA 1
ATOM 639 C C . SER A 1 90 ? 5.708 10.390 -7.276 1.00 80.62 90 SER A C 1
ATOM 641 O O . SER A 1 90 ? 5.577 9.535 -6.401 1.00 80.62 90 SER A O 1
ATOM 643 N N . GLY A 1 91 ? 6.882 10.973 -7.538 1.00 82.06 91 GLY A N 1
ATOM 644 C CA . GLY A 1 91 ? 8.113 10.688 -6.793 1.00 82.06 91 GLY A CA 1
ATOM 645 C C . GLY A 1 91 ? 8.785 9.353 -7.133 1.00 82.06 91 GLY A C 1
ATOM 646 O O . GLY A 1 91 ? 9.721 8.961 -6.438 1.00 82.06 91 GLY A O 1
ATOM 647 N N . CYS A 1 92 ? 8.345 8.664 -8.191 1.00 88.69 92 CYS A N 1
ATOM 648 C CA . CYS A 1 92 ? 8.935 7.407 -8.640 1.00 88.69 92 CYS A CA 1
ATOM 649 C C . CYS A 1 92 ? 9.743 7.543 -9.932 1.00 88.69 92 CYS A C 1
ATOM 651 O O . CYS A 1 92 ? 9.535 8.443 -10.744 1.00 88.69 92 CYS A O 1
ATOM 653 N N . PHE A 1 93 ? 10.674 6.605 -10.131 1.00 88.44 93 PHE A N 1
ATOM 654 C CA . PHE A 1 93 ? 11.365 6.447 -11.408 1.00 88.44 93 PHE A CA 1
ATOM 655 C C . PHE A 1 93 ? 10.376 6.039 -12.513 1.00 88.44 93 PHE A C 1
ATOM 657 O O . PHE A 1 93 ? 9.342 5.429 -12.240 1.00 88.44 93 PHE A O 1
ATOM 664 N N . VAL A 1 94 ? 10.698 6.346 -13.772 1.00 91.06 94 VAL A N 1
ATOM 665 C CA . VAL A 1 94 ? 9.830 6.056 -14.925 1.00 91.06 94 VAL A CA 1
ATOM 666 C C . VAL A 1 94 ? 9.416 4.578 -14.945 1.00 91.06 94 VAL A C 1
ATOM 668 O O . VAL A 1 94 ? 10.255 3.681 -14.861 1.00 91.06 94 VAL A O 1
ATOM 671 N N . GLY A 1 95 ? 8.107 4.332 -15.056 1.00 85.94 95 GLY A N 1
ATOM 672 C CA . GLY A 1 95 ? 7.511 2.991 -15.058 1.00 85.94 95 GLY A CA 1
ATOM 673 C C . GLY A 1 95 ? 7.204 2.421 -13.669 1.00 85.94 95 GLY A C 1
ATOM 674 O O . GLY A 1 95 ? 6.615 1.346 -13.575 1.00 85.94 95 GLY A O 1
ATOM 675 N N . TRP A 1 96 ? 7.565 3.131 -12.600 1.00 90.81 96 TRP A N 1
ATOM 676 C CA . TRP A 1 96 ? 7.237 2.779 -11.225 1.00 90.81 96 TRP A CA 1
ATOM 677 C C . TRP A 1 96 ? 6.155 3.712 -10.695 1.00 90.81 96 TRP A C 1
ATOM 679 O O . TRP A 1 96 ? 6.081 4.880 -11.066 1.00 90.81 96 TRP A O 1
ATOM 689 N N . ASN A 1 97 ? 5.333 3.190 -9.796 1.00 93.38 97 ASN A N 1
ATOM 690 C CA . ASN A 1 97 ? 4.245 3.927 -9.178 1.00 93.38 97 ASN A CA 1
ATOM 691 C C . ASN A 1 97 ? 4.276 3.726 -7.665 1.00 93.38 97 ASN A C 1
ATOM 693 O O . ASN A 1 97 ? 4.843 2.753 -7.175 1.00 93.38 97 ASN A O 1
ATOM 697 N N . THR A 1 98 ? 3.659 4.618 -6.915 1.00 93.94 98 THR 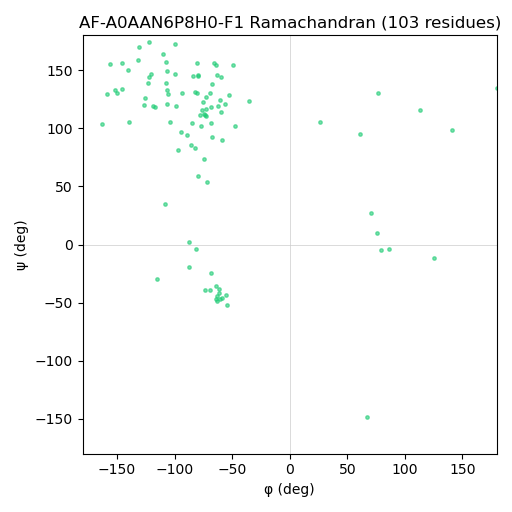A N 1
ATOM 698 C CA . THR A 1 98 ? 3.213 4.383 -5.549 1.00 93.94 98 THR A CA 1
ATOM 699 C C . THR A 1 98 ? 1.717 4.061 -5.550 1.00 93.94 98 THR A C 1
ATOM 701 O O . THR A 1 98 ? 1.034 4.112 -6.577 1.00 93.94 98 THR A O 1
ATOM 704 N N . CYS A 1 99 ? 1.218 3.677 -4.383 1.00 94.44 99 CYS A N 1
ATOM 705 C CA . CYS A 1 99 ? -0.192 3.430 -4.138 1.00 94.44 99 CYS A CA 1
ATOM 706 C C . CYS A 1 99 ? -0.676 4.443 -3.094 1.00 94.44 99 CYS A C 1
ATOM 708 O O . CYS A 1 99 ? -0.149 4.480 -1.980 1.00 94.44 99 CYS A O 1
ATOM 710 N N . GLU A 1 100 ? -1.637 5.285 -3.465 1.00 94.62 100 GLU A N 1
ATOM 711 C CA . GLU A 1 100 ? -2.326 6.220 -2.578 1.00 94.62 100 GLU A CA 1
ATOM 712 C C . GLU A 1 100 ? -3.607 5.562 -2.066 1.00 94.62 100 GLU A C 1
ATOM 714 O O . GLU A 1 100 ? -4.394 5.018 -2.830 1.00 94.62 100 GLU A O 1
ATOM 719 N N . CYS A 1 101 ? -3.823 5.6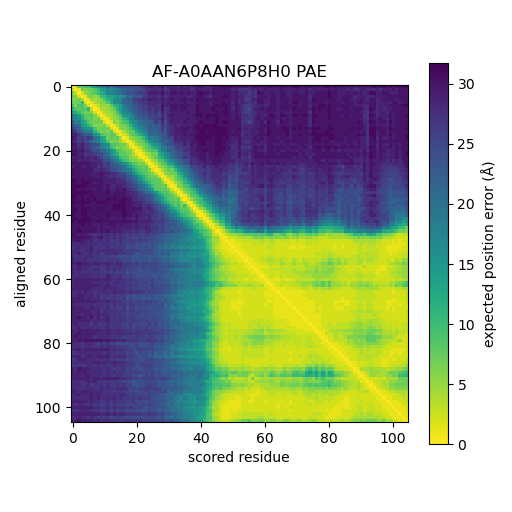04 -0.761 1.00 94.44 101 CYS A N 1
ATOM 720 C CA . CYS A 1 101 ? -4.996 5.066 -0.098 1.00 94.44 101 CYS A CA 1
ATOM 721 C C . CYS A 1 101 ? -5.896 6.202 0.374 1.00 94.44 101 CYS A C 1
ATOM 723 O O . CYS A 1 101 ? -5.411 7.169 0.965 1.00 94.44 101 CYS A O 1
ATOM 725 N N . THR A 1 102 ? -7.207 6.035 0.214 1.00 94.00 102 THR A N 1
ATOM 726 C CA . THR A 1 102 ? -8.214 6.976 0.711 1.00 94.00 102 THR A CA 1
ATOM 727 C C . THR A 1 102 ? -9.223 6.245 1.589 1.00 94.00 102 THR A C 1
ATOM 729 O O . THR A 1 102 ? -9.822 5.256 1.190 1.00 94.00 102 THR A O 1
ATOM 732 N N . CYS A 1 103 ? -9.425 6.731 2.806 1.00 93.12 103 CYS A N 1
ATOM 733 C CA . CYS A 1 103 ? -10.421 6.244 3.755 1.00 93.12 103 CYS A CA 1
ATOM 734 C C . CYS A 1 103 ? -11.565 7.246 3.832 1.00 93.12 103 CYS A C 1
ATOM 736 O O . CYS A 1 103 ? -11.316 8.428 4.053 1.00 93.12 103 CYS A O 1
ATOM 738 N N . PHE A 1 104 ? -12.796 6.770 3.688 1.00 91.56 104 PHE A N 1
ATOM 739 C CA . PHE A 1 104 ? -14.022 7.555 3.805 1.00 91.56 104 PHE A CA 1
ATOM 740 C C . PHE A 1 104 ? -14.716 7.195 5.116 1.00 91.56 104 PHE A C 1
ATOM 742 O O . PHE A 1 104 ? -14.846 6.004 5.412 1.00 91.56 104 PHE A O 1
ATOM 749 N N . TYR A 1 105 ? -15.154 8.197 5.880 1.00 86.75 105 TYR A N 1
ATOM 750 C CA . TYR A 1 105 ? -15.906 8.016 7.129 1.00 86.75 105 TYR A CA 1
ATOM 751 C C . TYR A 1 105 ? -17.424 8.088 6.909 1.00 86.75 105 TYR A C 1
ATOM 753 O O . TYR A 1 105 ? -17.871 8.845 6.018 1.00 86.75 105 TYR A O 1
#

Nearest PDB structures (foldseek):
  1o51-assembly1_A  TM=5.881E-01  e=1.638E+00  Thermotoga maritima
  7qep-assembly1_D4  TM=3.892E-01  e=1.638E+00  Encephalitozoon cuniculi GB-M1
  4cnz-assembly2_D  TM=3.766E-01  e=9.122E+00  Azospirillum brasilense

Radius of gyration: 22.66 Å; Cα contacts (8 Å, |Δi|>4): 116; chains: 1; bounding box: 52×66×39 Å

Sequence (105 aa):
MKFNLLFLALATAVAAAPAPEPPADTNAVEANTATASEAGGDVSILATKKWQASGGCKTDWAGRCNAQCIGEAKQKGYNCKNVDSDITSSGCFVGWNTCECTCFY

Secondary structure (DSSP, 8-state):
------------PPP-PPPP--------------------S------EEEEEPTT-SBS--TTTHHHHHHHHHHHTT---SEEEEEEE-TTS-TT-BEEEEEEE-

Solvent-accessible surface area (backbone atoms only — not comparable to full-atom values): 7197 Å² total; per-residue (Å²): 137,86,87,76,86,81,88,83,82,80,83,77,82,79,81,86,71,86,83,88,88,85,86,82,88,80,94,74,89,76,82,75,69,87,81,83,83,83,89,84,82,78,93,65,91,59,61,66,51,75,48,72,45,90,80,57,62,38,73,70,47,80,94,42,36,52,61,49,32,52,53,46,36,58,74,72,67,53,82,52,76,43,74,47,57,46,82,39,53,79,97,37,61,92,83,26,23,31,33,40,23,38,32,32,96

Organism: NCBI:txid2588326